Protein AF-A0AAW2VB09-F1 (afdb_monomer_lite)

Organism: Sesamum radiatum (NCBI:txid300843)

Radius of gyration: 14.33 Å; chains: 1; bounding box: 37×26×30 Å

Secondary structure (DSSP, 8-state):
---HHHHHHHHHT---TT--HHHHHHHHHHTTPPPPHHHHHHHHHHHHHTT-HHHHHHHHHHHHTTTTT----HHHHHHHHHHHHHHH-HHHHHHHHHHS-GGGS-TTGGG--

Foldseek 3Di:
DDALVVLLVVQVPPPPPPDASLVSVVVCVVVVDDDDPVSLVVSLVVCVVVVVLRNSLVSVVNLVVVCVRHPQALVNLVSNLVSCCSPVNNVRSVVVLVPDDVVSVPDPVVPDD

Structure (mmCIF, N/CA/C/O backbone):
data_AF-A0AAW2VB09-F1
#
_entry.id   AF-A0AAW2VB09-F1
#
loop_
_atom_site.group_PDB
_atom_site.id
_atom_site.type_symbol
_atom_site.label_atom_id
_atom_site.label_alt_id
_atom_site.label_comp_id
_atom_site.label_asym_id
_atom_site.label_entity_id
_atom_site.label_seq_id
_atom_site.pdbx_PDB_ins_code
_atom_site.Cartn_x
_atom_site.Cartn_y
_atom_site.Cartn_z
_atom_site.occupancy
_atom_site.B_iso_or_equiv
_atom_site.auth_seq_id
_atom_site.auth_comp_id
_atom_site.auth_asym_id
_atom_site.auth_atom_id
_atom_site.pdbx_PDB_model_num
ATOM 1 N N . MET A 1 1 ? -14.821 -1.155 16.079 1.00 51.03 1 MET A N 1
ATOM 2 C CA . MET A 1 1 ? -13.775 -1.453 15.078 1.00 51.03 1 MET A CA 1
ATOM 3 C C . MET A 1 1 ? -14.424 -1.347 13.710 1.00 51.03 1 MET A C 1
ATOM 5 O O . MET A 1 1 ? -15.483 -1.947 13.524 1.00 51.03 1 MET A O 1
ATOM 9 N N . LEU A 1 2 ? -13.897 -0.513 12.814 1.00 59.50 2 LEU A N 1
ATOM 10 C CA . LEU A 1 2 ? -14.442 -0.439 11.463 1.00 59.50 2 LEU A CA 1
ATOM 11 C C . LEU A 1 2 ? -14.239 -1.802 10.780 1.00 59.50 2 LEU A C 1
ATOM 13 O O . LEU A 1 2 ? -13.364 -2.576 11.155 1.00 59.50 2 LEU A O 1
ATOM 17 N N . LYS A 1 3 ? -15.088 -2.158 9.818 1.00 82.50 3 LYS A N 1
ATOM 18 C CA . LYS A 1 3 ? -14.836 -3.343 8.992 1.00 82.50 3 LYS A CA 1
ATOM 19 C C . LYS A 1 3 ? -14.125 -2.857 7.740 1.00 82.50 3 LYS A C 1
ATOM 21 O O . LYS A 1 3 ? -14.686 -2.033 7.024 1.00 82.50 3 LYS A O 1
ATOM 26 N N . TRP A 1 4 ? -12.939 -3.388 7.451 1.00 85.25 4 TRP A N 1
ATOM 27 C CA . TRP A 1 4 ? -12.172 -3.114 6.226 1.00 85.25 4 TRP A CA 1
ATOM 28 C C . TRP A 1 4 ? -13.030 -3.170 4.943 1.00 85.25 4 TRP A C 1
ATOM 30 O O . TRP A 1 4 ? -12.798 -2.403 4.013 1.00 85.25 4 TRP A O 1
ATOM 40 N N . ASN A 1 5 ? -14.084 -3.999 4.928 1.00 87.50 5 ASN A N 1
ATOM 41 C CA . ASN A 1 5 ? -15.100 -4.060 3.870 1.00 87.50 5 ASN A CA 1
ATOM 42 C C . ASN A 1 5 ? -15.739 -2.701 3.554 1.00 87.50 5 ASN A C 1
ATOM 44 O O . ASN A 1 5 ? -15.994 -2.405 2.392 1.00 87.50 5 ASN A O 1
ATOM 48 N N . ALA A 1 6 ? -16.028 -1.886 4.571 1.00 88.38 6 ALA A N 1
ATOM 49 C CA . ALA A 1 6 ? -16.652 -0.578 4.394 1.00 88.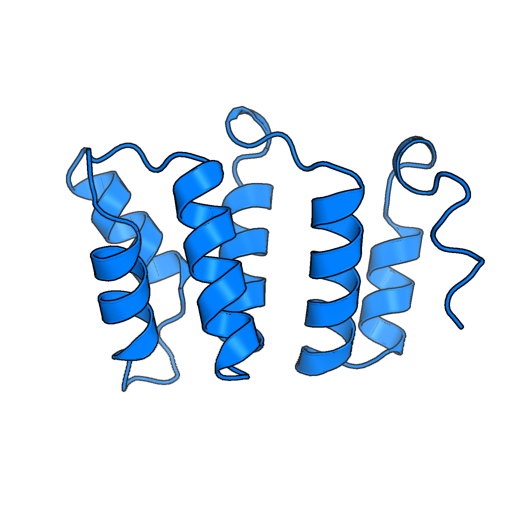38 6 ALA A CA 1
ATOM 50 C C . ALA A 1 6 ? -15.688 0.412 3.726 1.00 88.38 6 ALA A C 1
ATOM 52 O O . ALA A 1 6 ? -16.095 1.147 2.831 1.00 88.38 6 ALA A O 1
ATOM 53 N N . ILE A 1 7 ? -14.408 0.376 4.111 1.00 88.12 7 ILE A N 1
ATOM 54 C CA . ILE A 1 7 ? -13.344 1.197 3.512 1.00 88.12 7 ILE A CA 1
ATOM 55 C C . ILE A 1 7 ? -13.140 0.785 2.060 1.00 88.12 7 ILE A C 1
ATOM 57 O O . ILE A 1 7 ? -13.182 1.624 1.166 1.00 88.12 7 ILE A O 1
ATOM 61 N N . TYR A 1 8 ? -12.988 -0.521 1.823 1.00 88.19 8 TYR A N 1
ATOM 62 C CA . TYR A 1 8 ? -12.879 -1.075 0.481 1.00 88.19 8 TYR A CA 1
ATOM 63 C C . TYR A 1 8 ? -14.068 -0.650 -0.385 1.00 88.19 8 TYR A C 1
ATOM 65 O O . TYR A 1 8 ? -13.860 -0.169 -1.493 1.00 88.19 8 TYR A O 1
ATOM 73 N N . LYS A 1 9 ? -15.300 -0.754 0.134 1.00 88.00 9 LYS A N 1
ATOM 74 C CA . LYS A 1 9 ? -16.511 -0.352 -0.588 1.00 88.00 9 LYS A CA 1
ATOM 75 C C . LYS A 1 9 ? -16.475 1.136 -0.946 1.00 88.00 9 LYS A C 1
ATOM 77 O O . LYS A 1 9 ? -16.630 1.442 -2.124 1.00 88.00 9 LYS A O 1
ATOM 82 N N . LYS A 1 10 ? -16.191 2.025 0.020 1.00 88.31 10 LYS A N 1
ATOM 83 C CA . LYS A 1 10 ? -16.057 3.476 -0.219 1.00 88.31 10 LYS A CA 1
ATOM 84 C C . LYS A 1 10 ? -15.018 3.771 -1.312 1.00 88.31 10 LYS A C 1
ATOM 86 O O . LYS A 1 10 ? -15.338 4.478 -2.255 1.00 88.31 10 LYS A O 1
ATOM 91 N N . ILE A 1 11 ? -13.823 3.174 -1.240 1.00 86.94 11 ILE A N 1
ATOM 92 C CA . ILE A 1 11 ? -12.759 3.371 -2.245 1.00 86.94 11 ILE A CA 1
ATOM 93 C C . ILE A 1 11 ? -13.167 2.803 -3.613 1.00 86.94 11 ILE A C 1
ATOM 95 O O . ILE A 1 11 ? -12.966 3.441 -4.640 1.00 86.94 11 ILE A O 1
ATOM 99 N N . SER A 1 12 ? -13.760 1.608 -3.648 1.00 82.56 12 SER A N 1
ATOM 100 C CA . SER A 1 12 ? -14.140 0.933 -4.897 1.00 82.56 12 SER A CA 1
ATOM 101 C C . SER A 1 12 ? -15.280 1.623 -5.653 1.00 82.56 12 SER A C 1
ATOM 103 O O . SER A 1 12 ? -15.398 1.434 -6.861 1.00 82.56 12 SER A O 1
ATOM 105 N N . MET A 1 13 ? -16.102 2.396 -4.937 1.00 83.25 13 MET A N 1
ATOM 106 C CA . MET A 1 13 ? -17.243 3.152 -5.458 1.00 83.25 13 MET A CA 1
ATOM 107 C C . MET A 1 13 ? -16.889 4.607 -5.792 1.00 83.25 13 MET A C 1
ATOM 109 O O . MET A 1 13 ? -17.783 5.387 -6.099 1.00 83.25 13 MET A O 1
ATOM 113 N N . LEU A 1 14 ? -15.610 4.995 -5.734 1.00 81.25 14 LEU A N 1
ATOM 114 C CA . LEU A 1 14 ? -15.182 6.309 -6.207 1.00 81.25 14 LEU A CA 1
ATOM 115 C C . LEU A 1 14 ? -15.364 6.387 -7.728 1.00 81.25 14 LEU A C 1
ATOM 117 O O . LEU A 1 14 ? -14.538 5.897 -8.498 1.00 81.25 14 LEU A O 1
ATOM 121 N N . GLU A 1 15 ? -16.467 7.002 -8.148 1.00 66.38 15 GLU A N 1
ATOM 122 C CA . GLU A 1 15 ? -16.771 7.282 -9.557 1.00 66.38 15 GLU A CA 1
ATOM 123 C C . GLU A 1 15 ? -15.971 8.475 -10.083 1.00 66.38 15 GLU A C 1
ATOM 125 O O . GLU A 1 15 ? -15.683 8.556 -11.274 1.00 66.38 15 GLU A O 1
ATOM 130 N N . ASN A 1 16 ? -15.569 9.387 -9.191 1.00 70.25 16 ASN A N 1
ATOM 131 C CA . ASN A 1 16 ? -14.761 10.537 -9.558 1.00 70.25 16 ASN A CA 1
ATOM 132 C C . ASN A 1 16 ? -13.281 10.128 -9.684 1.00 70.25 16 ASN A C 1
ATOM 134 O O . ASN A 1 16 ? -12.647 9.846 -8.662 1.00 70.25 16 ASN A O 1
ATOM 138 N N . PRO A 1 17 ? -12.691 10.139 -10.894 1.00 61.03 17 PRO A N 1
ATOM 139 C CA . PRO A 1 17 ? -11.292 9.766 -11.095 1.00 61.03 17 PRO A CA 1
ATOM 140 C C . PRO A 1 17 ? -10.309 10.678 -10.343 1.00 61.03 17 PRO A C 1
ATOM 142 O O . PRO A 1 17 ? -9.207 10.228 -10.022 1.00 61.03 17 PRO A O 1
ATOM 145 N N . ASN A 1 18 ? -10.720 11.905 -9.993 1.00 64.50 18 ASN A N 1
ATOM 146 C CA . ASN A 1 18 ? -9.905 12.866 -9.246 1.00 64.50 18 ASN A CA 1
ATOM 147 C C . ASN A 1 18 ? -9.883 12.599 -7.734 1.00 64.50 18 ASN A C 1
ATOM 149 O O . ASN A 1 18 ? -9.037 13.159 -7.040 1.00 64.50 18 ASN A O 1
ATOM 153 N N . MET A 1 19 ? -10.779 11.756 -7.206 1.00 75.12 19 MET A N 1
ATOM 154 C CA . MET A 1 19 ? -10.705 11.318 -5.812 1.00 75.12 19 MET A CA 1
ATOM 155 C C . MET A 1 19 ? -9.894 10.028 -5.703 1.00 75.12 19 MET A C 1
ATOM 157 O O . MET A 1 19 ? -10.169 9.034 -6.376 1.00 75.12 19 MET A O 1
ATOM 161 N N . GLY A 1 20 ? -8.872 10.065 -4.849 1.00 86.81 20 GLY A N 1
ATOM 162 C CA . GLY A 1 20 ? -8.019 8.925 -4.532 1.00 86.81 20 GLY A CA 1
ATOM 163 C C . GLY A 1 20 ? -8.392 8.269 -3.205 1.00 86.81 20 GLY A C 1
ATOM 164 O O . GLY A 1 20 ? -9.153 8.808 -2.397 1.00 86.81 20 GLY A O 1
ATOM 165 N N . SER A 1 21 ? -7.793 7.115 -2.938 1.00 90.00 21 SER A N 1
ATOM 166 C CA . SER A 1 21 ? -7.956 6.364 -1.688 1.00 90.00 21 SER A CA 1
ATOM 167 C C . SER A 1 21 ? -7.604 7.212 -0.469 1.00 90.00 21 SER A C 1
ATOM 169 O O . SER A 1 21 ? -8.267 7.113 0.559 1.00 90.00 21 SER A O 1
ATOM 171 N N . ALA A 1 22 ? -6.606 8.091 -0.596 1.00 91.06 22 ALA A N 1
ATOM 172 C CA . ALA A 1 22 ? -6.181 8.996 0.466 1.00 91.06 22 ALA A CA 1
ATOM 173 C C . ALA A 1 22 ? -7.318 9.896 0.983 1.00 91.06 22 ALA A C 1
ATOM 175 O O . ALA A 1 22 ? -7.420 10.094 2.191 1.00 91.06 22 ALA A O 1
ATOM 176 N N . SER A 1 23 ? -8.199 10.390 0.104 1.00 90.56 23 SER A N 1
ATOM 177 C CA . SER A 1 23 ? -9.339 11.233 0.492 1.00 90.56 23 SER A CA 1
ATOM 178 C C . SER A 1 23 ? -10.315 10.472 1.389 1.00 90.56 23 SER A C 1
ATOM 180 O O . SER A 1 23 ? -10.682 10.964 2.452 1.00 90.56 23 SER A O 1
ATOM 182 N N . VAL A 1 24 ? -10.660 9.236 1.011 1.00 91.38 24 VAL A N 1
ATOM 183 C CA . VAL A 1 24 ? -11.548 8.366 1.801 1.00 91.38 24 VAL A CA 1
ATOM 184 C C . VAL A 1 24 ? -10.916 8.007 3.143 1.00 91.38 24 VAL A C 1
ATOM 186 O O . VAL A 1 24 ? -11.592 8.006 4.168 1.00 91.38 24 VAL A O 1
ATOM 189 N N . LEU A 1 25 ? -9.620 7.694 3.157 1.00 92.12 25 LEU A N 1
ATOM 190 C CA . LEU A 1 25 ? -8.917 7.344 4.390 1.00 92.12 25 LEU A CA 1
ATOM 191 C C . LEU A 1 25 ? -8.815 8.544 5.347 1.00 92.12 25 LEU A C 1
ATOM 193 O O . LEU A 1 25 ? -9.021 8.372 6.545 1.00 92.12 25 LEU A O 1
ATOM 197 N N . ASN A 1 26 ? -8.576 9.752 4.825 1.00 91.69 26 ASN A N 1
ATOM 198 C CA . ASN A 1 26 ? -8.580 10.988 5.613 1.00 91.69 26 ASN A CA 1
ATOM 199 C C . ASN A 1 26 ? -9.972 11.310 6.177 1.00 91.69 26 ASN A C 1
ATOM 201 O O . ASN A 1 26 ? -10.077 11.687 7.337 1.00 91.69 26 ASN A O 1
ATOM 205 N N . GLU A 1 27 ? -11.041 11.135 5.395 1.00 90.50 27 GLU A N 1
ATOM 206 C CA . GLU A 1 27 ? -12.422 11.302 5.877 1.00 90.50 27 GLU A CA 1
ATOM 207 C C . GLU A 1 27 ? -12.708 10.360 7.052 1.00 90.50 27 GLU A C 1
ATOM 209 O O . GLU A 1 27 ? -13.198 10.788 8.094 1.00 90.50 27 GLU A O 1
ATOM 214 N N . VAL A 1 28 ? -12.334 9.084 6.921 1.00 88.62 28 VAL A N 1
ATOM 215 C CA . VAL A 1 28 ? -12.521 8.095 7.989 1.00 88.62 28 VAL A CA 1
ATOM 216 C C . VAL A 1 28 ? -11.722 8.461 9.245 1.00 88.62 28 VAL A C 1
ATOM 218 O O . VAL A 1 28 ? -12.237 8.313 10.353 1.00 88.62 28 VAL A O 1
ATOM 221 N N . GLU A 1 29 ? -10.497 8.962 9.098 1.00 87.56 29 GLU A N 1
ATOM 222 C CA . GLU A 1 29 ? -9.690 9.429 10.231 1.00 87.56 29 GLU A CA 1
ATOM 223 C C . GLU A 1 29 ? -10.304 10.674 10.899 1.00 87.56 29 GLU A C 1
ATOM 225 O O . GLU A 1 29 ? -10.400 10.722 12.126 1.00 87.56 29 GLU A O 1
ATOM 230 N N . ASN A 1 30 ? -10.817 11.625 10.109 1.00 89.00 30 ASN A N 1
ATOM 231 C CA . ASN A 1 30 ? -11.503 12.833 10.588 1.00 89.00 30 ASN A CA 1
ATOM 232 C C . ASN A 1 30 ? -12.812 12.525 11.333 1.00 89.00 30 ASN A C 1
ATOM 234 O O . ASN A 1 30 ? -13.193 13.256 12.243 1.00 89.00 30 ASN A O 1
ATOM 238 N N . GLU A 1 31 ? -13.478 11.416 11.007 1.00 89.44 31 GLU A N 1
ATOM 239 C CA . GLU A 1 31 ? -14.607 10.875 11.778 1.00 89.44 31 GLU A CA 1
ATOM 240 C C . GLU A 1 31 ? -14.174 10.261 13.136 1.00 89.44 31 GLU A C 1
ATOM 242 O O . GLU A 1 31 ? -14.985 9.642 13.830 1.00 89.44 31 GLU A O 1
ATOM 247 N N . GLY A 1 32 ? -12.896 10.373 13.517 1.00 84.00 32 GLY A N 1
ATOM 248 C CA . GLY A 1 32 ? -12.333 9.857 14.768 1.00 84.00 32 GLY A CA 1
ATOM 249 C C . GLY A 1 32 ? -12.051 8.352 14.754 1.00 84.00 32 GLY A C 1
ATOM 250 O O . GLY A 1 32 ? -11.789 7.752 15.802 1.00 84.00 32 GLY A O 1
ATOM 251 N N . LYS A 1 33 ? -12.115 7.698 13.588 1.00 86.50 33 LYS A N 1
ATOM 252 C CA . LYS A 1 33 ? -11.907 6.248 13.475 1.00 86.50 33 LYS A CA 1
ATOM 253 C C . LYS A 1 33 ? -10.431 5.942 13.248 1.00 86.50 33 LYS A C 1
ATOM 255 O O . LYS A 1 33 ? -9.832 6.365 12.267 1.00 86.50 33 LYS A O 1
ATOM 260 N N . ARG A 1 34 ? -9.852 5.115 14.125 1.00 85.00 34 ARG A N 1
ATOM 261 C CA . ARG A 1 34 ? -8.484 4.606 13.945 1.00 85.00 34 ARG A CA 1
ATOM 262 C C . ARG A 1 34 ? -8.478 3.446 12.957 1.00 85.00 34 ARG A C 1
ATOM 264 O O . ARG A 1 34 ? -9.177 2.455 13.164 1.00 85.00 34 ARG A O 1
ATOM 271 N N . LEU A 1 35 ? -7.656 3.572 11.922 1.00 89.88 35 LEU A N 1
ATOM 272 C CA . LEU A 1 35 ? -7.431 2.540 10.917 1.00 89.88 35 LEU A CA 1
ATOM 273 C C . LEU A 1 35 ? -6.213 1.705 11.296 1.00 89.88 35 LEU A C 1
ATOM 275 O O . LEU A 1 35 ? -5.102 2.227 11.402 1.00 89.88 35 LEU A O 1
ATOM 279 N N . SER A 1 36 ? -6.399 0.404 11.501 1.00 91.88 36 SER A N 1
ATOM 280 C CA . SER A 1 36 ? -5.276 -0.495 11.757 1.00 91.88 36 SER A CA 1
ATOM 281 C C . SER A 1 36 ? -4.531 -0.835 10.466 1.00 91.88 36 SER A C 1
ATOM 283 O O . SER A 1 36 ? -5.116 -0.931 9.385 1.00 91.88 36 SER A O 1
ATOM 285 N N . LYS A 1 37 ? -3.230 -1.125 10.590 1.00 91.88 37 LYS A N 1
ATOM 286 C CA . LYS A 1 37 ? -2.425 -1.636 9.470 1.00 91.88 37 LYS A CA 1
ATOM 287 C C . LYS A 1 37 ? -3.067 -2.869 8.824 1.00 91.88 37 LYS A C 1
ATOM 289 O O . LYS A 1 37 ? -3.075 -3.002 7.607 1.00 91.88 37 LYS A O 1
ATOM 294 N N . TRP A 1 38 ? -3.628 -3.766 9.637 1.00 91.81 38 TRP A N 1
ATOM 295 C CA . TRP A 1 38 ? -4.264 -4.986 9.144 1.00 91.81 38 TRP A CA 1
ATOM 296 C C . TRP A 1 38 ? -5.471 -4.689 8.244 1.00 91.81 38 TRP A C 1
ATOM 298 O O . TRP A 1 38 ? -5.604 -5.304 7.185 1.00 91.81 38 TRP A O 1
ATOM 308 N N . GLU A 1 39 ? -6.319 -3.725 8.618 1.00 93.00 39 GLU A N 1
ATOM 309 C CA . GLU A 1 39 ? -7.456 -3.304 7.789 1.00 93.00 39 GLU A CA 1
ATOM 310 C C . GLU A 1 39 ? -6.988 -2.712 6.458 1.00 93.00 39 GLU A C 1
ATOM 312 O O . GLU A 1 39 ? -7.520 -3.074 5.409 1.00 93.00 39 GLU A O 1
ATOM 317 N N . LEU A 1 40 ? -5.957 -1.866 6.483 1.00 94.69 40 LEU A N 1
ATOM 318 C CA . LEU A 1 40 ? -5.387 -1.252 5.282 1.00 94.69 40 LEU A CA 1
ATOM 319 C C . LEU A 1 40 ? -4.770 -2.305 4.351 1.00 94.69 40 LEU A C 1
ATOM 321 O O . LEU A 1 40 ? -5.078 -2.333 3.160 1.00 94.69 40 LEU A O 1
ATOM 325 N N . CYS A 1 41 ? -3.993 -3.251 4.884 1.00 94.12 41 CYS A N 1
ATOM 326 C CA . CYS A 1 41 ? -3.448 -4.365 4.103 1.00 94.12 41 CYS A CA 1
ATOM 327 C C . CYS A 1 41 ? -4.558 -5.250 3.501 1.00 94.12 41 CYS A C 1
ATOM 329 O O . CYS A 1 41 ? -4.415 -5.742 2.378 1.00 94.12 41 CYS A O 1
ATOM 331 N N . ARG A 1 42 ? -5.681 -5.450 4.210 1.00 94.25 42 ARG A N 1
ATOM 332 C CA . ARG A 1 42 ? -6.857 -6.161 3.674 1.00 94.25 42 ARG A CA 1
ATOM 333 C C . ARG A 1 42 ? -7.507 -5.403 2.521 1.00 94.25 42 ARG A C 1
ATOM 335 O O . ARG A 1 42 ? -7.790 -6.019 1.495 1.00 94.25 42 ARG A O 1
ATOM 342 N N . VAL A 1 43 ? -7.681 -4.090 2.660 1.00 94.56 43 VAL A N 1
ATOM 343 C CA . VAL A 1 43 ? -8.181 -3.216 1.587 1.00 94.56 43 VAL A CA 1
ATOM 344 C C . VAL A 1 43 ? -7.273 -3.304 0.361 1.00 94.56 43 VAL A C 1
ATOM 346 O O . VAL A 1 43 ? -7.765 -3.563 -0.736 1.00 94.56 43 VAL A O 1
ATOM 349 N N . VAL A 1 44 ? -5.952 -3.190 0.536 1.00 95.69 44 VAL A N 1
ATOM 350 C CA . VAL A 1 44 ? -4.988 -3.322 -0.569 1.00 95.69 44 VAL A CA 1
ATOM 351 C C . VAL A 1 44 ? -5.093 -4.685 -1.251 1.00 95.69 44 VAL A C 1
ATOM 353 O O . VAL A 1 44 ? -5.081 -4.757 -2.481 1.00 95.69 44 VAL A O 1
ATOM 356 N N . LYS A 1 45 ? -5.224 -5.772 -0.482 1.00 94.75 45 LYS A N 1
ATOM 357 C CA . LYS A 1 45 ? -5.367 -7.121 -1.042 1.00 94.75 45 LYS A CA 1
ATOM 358 C C . LYS A 1 45 ? -6.581 -7.228 -1.968 1.00 94.75 45 LYS A C 1
ATOM 360 O O . LYS A 1 45 ? -6.438 -7.738 -3.079 1.00 94.75 45 LYS A O 1
ATOM 365 N N . GLU A 1 46 ? -7.741 -6.727 -1.549 1.00 94.94 46 GLU A N 1
ATOM 366 C CA . GLU A 1 46 ? -8.935 -6.763 -2.401 1.00 94.94 46 GLU A CA 1
ATOM 367 C C . GLU A 1 46 ? -8.824 -5.803 -3.591 1.00 94.94 46 GLU A C 1
ATOM 369 O O . GLU A 1 46 ? -9.137 -6.195 -4.712 1.00 94.94 46 GLU A O 1
ATOM 374 N N . LEU A 1 47 ? -8.285 -4.592 -3.415 1.00 94.44 47 LEU A N 1
ATOM 375 C CA . LEU A 1 47 ? -8.051 -3.675 -4.540 1.00 94.44 47 LEU A CA 1
ATOM 376 C C . LEU A 1 47 ? -7.150 -4.314 -5.610 1.00 94.44 47 LEU A C 1
ATOM 378 O O . LEU A 1 47 ? -7.456 -4.241 -6.801 1.00 94.44 47 LEU A O 1
ATOM 382 N N . ARG A 1 48 ? -6.087 -5.020 -5.202 1.00 94.62 48 ARG A N 1
ATOM 383 C CA . ARG A 1 48 ? -5.217 -5.778 -6.119 1.00 94.62 48 ARG A CA 1
ATOM 384 C C . ARG A 1 48 ? -5.963 -6.903 -6.830 1.00 94.62 48 ARG A C 1
ATOM 386 O O . ARG A 1 48 ? -5.785 -7.063 -8.036 1.00 94.62 48 ARG A O 1
ATOM 393 N N . LYS A 1 49 ? -6.815 -7.649 -6.117 1.00 94.12 49 LYS A N 1
ATOM 394 C CA . LYS A 1 49 ? -7.637 -8.730 -6.691 1.00 94.12 49 LYS A CA 1
ATOM 395 C C . LYS A 1 49 ? -8.527 -8.225 -7.830 1.00 94.12 49 LYS A C 1
ATOM 397 O O . LYS A 1 49 ? -8.639 -8.891 -8.854 1.00 94.12 49 LYS A O 1
ATOM 402 N N . PHE A 1 50 ? -9.090 -7.027 -7.686 1.00 91.75 50 PHE A N 1
ATOM 403 C CA . PHE A 1 50 ? -9.921 -6.382 -8.709 1.00 91.75 50 PHE A CA 1
ATOM 404 C C . PHE A 1 50 ? -9.140 -5.445 -9.643 1.00 91.75 50 PHE A C 1
ATOM 406 O O . PHE A 1 50 ? -9.736 -4.608 -10.319 1.00 91.75 50 PHE A O 1
ATOM 413 N N . ARG A 1 51 ? -7.805 -5.571 -9.696 1.00 92.12 51 ARG A N 1
ATOM 414 C CA . ARG A 1 51 ? -6.904 -4.788 -10.564 1.00 92.12 51 ARG A CA 1
ATOM 415 C C . ARG A 1 51 ? -7.006 -3.266 -10.389 1.00 92.12 51 ARG A C 1
ATOM 417 O O . ARG A 1 51 ? -6.614 -2.499 -11.264 1.00 92.12 51 ARG A O 1
ATOM 424 N N . ARG A 1 52 ? -7.481 -2.805 -9.232 1.00 92.50 52 ARG A N 1
ATOM 425 C CA . ARG A 1 52 ? -7.544 -1.392 -8.833 1.00 92.50 52 ARG A CA 1
ATOM 426 C C . ARG A 1 52 ? -6.176 -0.931 -8.309 1.00 92.50 52 ARG A C 1
ATOM 428 O O . ARG A 1 52 ? -6.054 -0.483 -7.172 1.00 92.50 52 ARG A O 1
ATOM 435 N N . TYR A 1 53 ? -5.132 -1.081 -9.129 1.00 94.31 53 TYR A N 1
ATOM 436 C CA . TYR A 1 53 ? -3.736 -0.906 -8.703 1.00 94.31 53 TYR A CA 1
ATOM 437 C C . TYR A 1 53 ? -3.404 0.523 -8.270 1.00 94.31 53 TYR A C 1
ATOM 439 O O . TYR A 1 53 ? -2.721 0.686 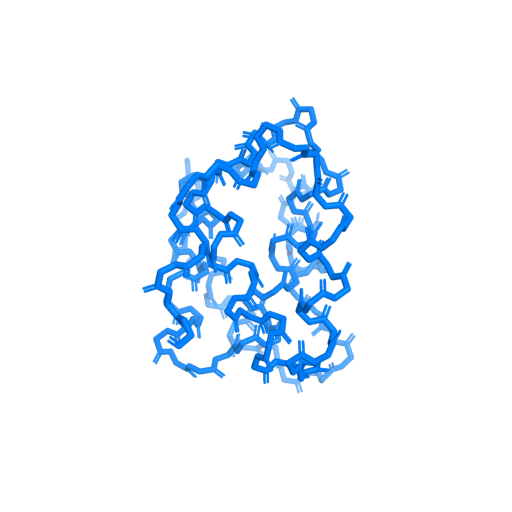-7.267 1.00 94.31 53 TYR A O 1
ATOM 447 N N . ARG A 1 54 ? -3.942 1.542 -8.959 1.00 93.62 54 ARG A N 1
ATOM 448 C CA . ARG A 1 54 ? -3.771 2.954 -8.567 1.00 93.62 54 ARG A CA 1
ATOM 449 C C . ARG A 1 54 ? -4.252 3.194 -7.137 1.00 93.62 54 ARG A C 1
ATOM 451 O O . ARG A 1 54 ? -3.497 3.665 -6.302 1.00 93.62 54 ARG A O 1
ATOM 458 N N . PHE A 1 55 ? -5.480 2.777 -6.839 1.00 94.00 55 PHE A N 1
ATOM 459 C CA . PHE A 1 55 ? -6.052 2.915 -5.503 1.00 94.00 55 PHE A CA 1
ATOM 460 C C . PHE A 1 55 ? -5.264 2.112 -4.460 1.00 94.00 55 PHE A C 1
ATOM 462 O O . PHE A 1 55 ? -4.988 2.600 -3.371 1.00 94.00 55 PHE A O 1
ATOM 469 N N . ALA A 1 56 ? -4.838 0.892 -4.799 1.00 95.56 56 ALA A N 1
ATOM 470 C CA . ALA A 1 56 ? -3.994 0.091 -3.915 1.00 95.56 56 ALA A CA 1
ATOM 471 C C . ALA A 1 56 ? -2.656 0.780 -3.586 1.00 95.56 56 ALA A C 1
ATOM 473 O O . ALA A 1 56 ? -2.196 0.691 -2.448 1.00 95.56 56 ALA A O 1
ATOM 474 N N . LEU A 1 57 ? -2.043 1.454 -4.564 1.00 95.75 57 LEU A N 1
ATOM 475 C CA . LEU A 1 57 ? -0.809 2.213 -4.376 1.00 95.75 57 LEU A CA 1
ATOM 476 C C . LEU A 1 57 ? -1.037 3.428 -3.472 1.00 95.75 57 LEU A C 1
ATOM 478 O O . LEU A 1 57 ? -0.312 3.592 -2.496 1.00 95.75 57 LEU A O 1
ATOM 482 N N . GLU A 1 58 ? -2.095 4.199 -3.717 1.00 95.50 58 GLU A N 1
ATOM 483 C CA . GLU A 1 58 ? -2.449 5.373 -2.907 1.00 95.50 58 GLU A CA 1
ATOM 484 C C . GLU A 1 58 ? -2.682 5.025 -1.426 1.00 95.50 58 GLU A C 1
ATOM 486 O O . GLU A 1 58 ? -2.348 5.813 -0.544 1.00 95.50 58 GLU A O 1
ATOM 491 N N . VAL A 1 59 ? -3.220 3.836 -1.116 1.00 95.69 59 VAL A N 1
ATOM 492 C CA . VAL A 1 59 ? -3.341 3.362 0.279 1.00 95.69 59 VAL A CA 1
ATOM 493 C C . VAL A 1 59 ? -1.959 3.179 0.920 1.00 95.69 59 VAL A C 1
ATOM 495 O O . VAL A 1 59 ? -1.770 3.517 2.089 1.00 95.69 59 VAL A O 1
ATOM 498 N N . TYR A 1 60 ? -0.981 2.658 0.176 1.00 95.31 60 TYR A N 1
ATOM 499 C CA . TYR A 1 60 ? 0.391 2.525 0.667 1.00 95.31 60 TYR A CA 1
ATOM 500 C C . TYR A 1 60 ? 1.106 3.870 0.791 1.00 95.31 60 TYR A C 1
ATOM 502 O O . TYR A 1 60 ? 1.784 4.087 1.791 1.00 95.31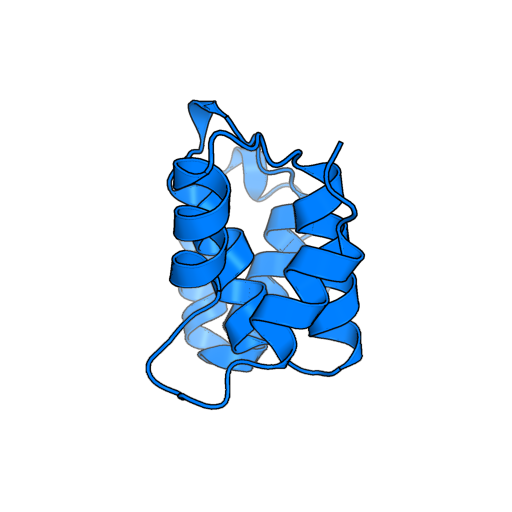 60 TYR A O 1
ATOM 510 N N . GLU A 1 61 ? 0.923 4.786 -0.157 1.00 94.06 61 GLU A N 1
ATOM 511 C CA . GLU A 1 61 ? 1.449 6.154 -0.061 1.00 94.06 61 GLU A CA 1
ATOM 512 C C . GLU A 1 61 ? 0.889 6.876 1.170 1.00 94.06 61 GLU A C 1
ATOM 514 O O . GLU A 1 61 ? 1.633 7.481 1.941 1.00 94.06 61 GLU A O 1
ATOM 519 N N . TRP A 1 62 ? -0.410 6.720 1.426 1.00 95.25 62 TRP A N 1
ATOM 520 C CA . TRP A 1 62 ? -1.075 7.260 2.609 1.00 95.25 62 TRP A CA 1
ATOM 521 C C . TRP A 1 62 ? -0.511 6.699 3.925 1.00 95.25 62 TRP A C 1
ATOM 523 O O . TRP A 1 62 ? -0.370 7.448 4.894 1.00 95.25 62 TRP A O 1
ATOM 533 N N . MET A 1 63 ? -0.156 5.407 3.963 1.00 94.12 63 MET A N 1
ATOM 534 C CA . MET A 1 63 ? 0.530 4.798 5.113 1.00 94.12 63 MET A CA 1
ATOM 535 C C . MET A 1 63 ? 1.978 5.281 5.247 1.00 94.12 63 MET A C 1
ATOM 537 O O . MET A 1 63 ? 2.415 5.559 6.360 1.00 94.12 63 MET A O 1
ATOM 541 N N . ASN A 1 64 ? 2.715 5.405 4.139 1.00 90.88 64 ASN A N 1
ATOM 542 C CA . ASN A 1 64 ? 4.103 5.878 4.134 1.00 90.88 64 ASN A CA 1
ATOM 543 C C . ASN A 1 64 ? 4.219 7.319 4.658 1.00 90.88 64 ASN A C 1
ATOM 545 O O . ASN A 1 64 ? 5.185 7.637 5.344 1.00 90.88 64 ASN A O 1
ATOM 549 N N . ASN A 1 65 ? 3.218 8.167 4.394 1.00 91.62 65 ASN A N 1
ATOM 550 C CA . ASN A 1 65 ? 3.135 9.533 4.931 1.00 91.62 65 ASN A CA 1
ATOM 551 C C . ASN A 1 65 ? 2.880 9.590 6.452 1.00 91.62 65 ASN A C 1
ATOM 553 O O . ASN A 1 65 ? 2.895 10.674 7.024 1.00 91.62 65 ASN A O 1
ATOM 557 N N . ARG A 1 66 ? 2.632 8.442 7.093 1.00 90.25 66 ARG A N 1
ATOM 558 C CA . ARG A 1 66 ? 2.390 8.262 8.535 1.00 90.25 66 ARG A CA 1
ATOM 559 C C . ARG A 1 66 ? 3.306 7.164 9.086 1.00 90.25 66 ARG A C 1
ATOM 561 O O . ARG A 1 66 ? 2.856 6.225 9.753 1.00 90.25 66 ARG A O 1
ATOM 568 N N . ALA A 1 67 ? 4.588 7.216 8.727 1.00 85.00 67 ALA A N 1
ATOM 569 C CA . ALA A 1 67 ? 5.566 6.169 9.028 1.00 85.00 67 ALA A CA 1
ATOM 570 C C . ALA A 1 67 ? 5.743 5.913 10.539 1.00 85.00 67 ALA A C 1
ATOM 572 O O . ALA A 1 67 ? 6.091 4.800 10.939 1.00 85.00 67 ALA A O 1
ATOM 573 N N . GLU A 1 68 ? 5.458 6.907 11.381 1.00 86.31 68 GLU A N 1
ATOM 574 C CA . GLU A 1 68 ? 5.441 6.807 12.843 1.00 86.31 68 GLU A CA 1
ATOM 575 C C . GLU A 1 68 ? 4.289 5.940 13.379 1.00 86.31 68 GLU A C 1
ATOM 577 O O . GLU A 1 68 ? 4.407 5.345 14.450 1.00 86.31 68 GLU A O 1
ATOM 582 N N . ILE A 1 69 ? 3.198 5.815 12.617 1.00 88.81 69 ILE A N 1
ATOM 583 C CA . ILE A 1 69 ? 2.022 5.001 12.958 1.00 88.81 69 ILE A CA 1
ATOM 584 C C . ILE A 1 69 ? 2.099 3.633 12.269 1.00 88.81 69 ILE A C 1
ATOM 586 O O . ILE A 1 69 ? 1.791 2.598 12.870 1.00 88.81 69 ILE A O 1
ATOM 590 N N . TYR A 1 70 ? 2.515 3.611 11.002 1.00 91.56 70 TYR A N 1
ATOM 591 C CA . TYR A 1 70 ? 2.496 2.421 10.158 1.00 91.56 70 TYR A CA 1
ATOM 592 C C . TYR A 1 70 ? 3.905 1.984 9.777 1.00 91.56 70 TYR A C 1
ATOM 594 O O . TYR A 1 70 ? 4.468 2.393 8.763 1.00 91.56 70 TYR A O 1
ATOM 602 N N . ARG A 1 71 ? 4.455 1.041 10.546 1.00 89.44 71 ARG A N 1
ATOM 603 C CA . ARG A 1 71 ? 5.728 0.407 10.195 1.00 89.44 71 ARG A CA 1
ATOM 604 C C . ARG A 1 71 ? 5.575 -0.460 8.944 1.00 89.44 71 ARG A C 1
ATOM 606 O O . ARG A 1 71 ? 4.945 -1.521 8.991 1.00 89.44 71 ARG A O 1
ATOM 613 N N . ILE A 1 72 ? 6.184 -0.040 7.842 1.00 88.81 72 ILE A N 1
ATOM 614 C CA . ILE A 1 72 ? 6.247 -0.788 6.581 1.00 88.81 72 ILE A CA 1
ATOM 615 C C . ILE A 1 72 ? 7.242 -1.944 6.715 1.00 88.81 72 ILE A C 1
ATOM 617 O O . ILE A 1 72 ? 8.338 -1.782 7.249 1.00 88.81 72 ILE A O 1
ATOM 621 N N . THR A 1 73 ? 6.835 -3.137 6.282 1.00 88.75 73 THR A N 1
ATOM 622 C CA . THR A 1 73 ? 7.691 -4.335 6.276 1.00 88.75 73 THR A CA 1
ATOM 623 C C . THR A 1 73 ? 8.292 -4.570 4.896 1.00 88.75 73 THR A C 1
ATOM 625 O O . THR A 1 73 ? 7.793 -4.053 3.904 1.00 88.75 73 THR A O 1
ATOM 628 N N . THR A 1 74 ? 9.305 -5.429 4.801 1.00 86.31 74 THR A N 1
ATOM 629 C CA . THR A 1 74 ? 9.867 -5.863 3.510 1.00 86.31 74 THR A CA 1
ATOM 630 C C . THR A 1 74 ? 8.814 -6.484 2.584 1.00 86.31 74 THR A C 1
ATOM 632 O O . THR A 1 74 ? 8.823 -6.231 1.382 1.00 86.31 74 THR A O 1
ATOM 635 N N . SER A 1 75 ? 7.847 -7.228 3.133 1.00 89.31 75 SER A N 1
ATOM 636 C CA . SER A 1 75 ? 6.706 -7.755 2.369 1.00 89.31 75 SER A CA 1
ATOM 637 C C . SER A 1 75 ? 5.806 -6.646 1.818 1.00 89.31 75 SER A C 1
ATOM 639 O O . SER A 1 75 ? 5.343 -6.741 0.684 1.00 89.31 75 SER A O 1
ATOM 641 N N . ASP A 1 76 ? 5.568 -5.586 2.597 1.00 91.69 76 ASP A N 1
ATOM 642 C CA . ASP A 1 76 ? 4.816 -4.415 2.131 1.00 91.69 76 ASP A CA 1
ATOM 643 C C . ASP A 1 76 ? 5.571 -3.696 1.012 1.00 91.69 76 ASP A C 1
ATOM 645 O O . ASP A 1 76 ? 4.979 -3.350 -0.006 1.00 91.69 76 ASP A O 1
ATOM 649 N N . THR A 1 77 ? 6.884 -3.526 1.169 1.00 90.94 77 THR A N 1
ATOM 650 C CA . THR A 1 77 ? 7.758 -2.906 0.168 1.00 90.94 77 THR A CA 1
ATOM 651 C C . THR A 1 77 ? 7.743 -3.671 -1.155 1.00 90.94 77 THR A C 1
ATOM 653 O O . THR A 1 77 ? 7.633 -3.051 -2.210 1.00 90.94 77 THR A O 1
ATOM 656 N N . ALA A 1 78 ? 7.769 -5.006 -1.125 1.00 91.31 78 ALA A N 1
ATOM 657 C CA . ALA A 1 78 ? 7.647 -5.821 -2.335 1.00 91.31 78 ALA A CA 1
ATOM 658 C C . ALA A 1 78 ? 6.292 -5.615 -3.040 1.00 91.31 78 ALA A C 1
ATOM 660 O O . ALA A 1 78 ? 6.229 -5.539 -4.267 1.00 91.31 78 ALA A O 1
ATOM 661 N N . ILE A 1 79 ? 5.203 -5.472 -2.275 1.00 94.06 79 ILE A N 1
ATOM 662 C CA . ILE A 1 79 ? 3.879 -5.173 -2.838 1.00 94.06 79 ILE A CA 1
ATOM 663 C C . ILE A 1 79 ? 3.843 -3.755 -3.422 1.00 94.06 79 ILE A C 1
ATOM 665 O O . ILE A 1 79 ? 3.298 -3.572 -4.508 1.00 94.06 79 ILE A O 1
ATOM 669 N N . GLN A 1 80 ? 4.416 -2.764 -2.735 1.00 94.62 80 GLN A N 1
ATOM 670 C CA . GLN A 1 80 ? 4.521 -1.395 -3.247 1.00 94.62 80 GLN A CA 1
ATOM 671 C C . GLN A 1 80 ? 5.301 -1.354 -4.562 1.00 94.62 80 GLN A C 1
ATOM 673 O O . GLN A 1 80 ? 4.855 -0.707 -5.502 1.00 94.62 80 GLN A O 1
ATOM 678 N N . LEU A 1 81 ? 6.400 -2.104 -4.667 1.00 94.88 81 LEU A N 1
ATOM 679 C CA . LEU A 1 81 ? 7.195 -2.192 -5.890 1.00 94.88 81 LEU A CA 1
ATOM 680 C C . LEU A 1 81 ? 6.380 -2.755 -7.069 1.00 94.88 81 LEU A C 1
ATOM 682 O O . LEU A 1 81 ? 6.358 -2.151 -8.141 1.00 94.88 81 LEU A O 1
ATOM 686 N N . ASP A 1 82 ? 5.651 -3.857 -6.850 1.00 95.75 82 ASP A N 1
ATOM 687 C CA . ASP A 1 82 ? 4.723 -4.450 -7.832 1.00 95.75 82 ASP A CA 1
ATOM 688 C C . ASP A 1 82 ? 3.633 -3.453 -8.266 1.00 95.75 82 ASP A C 1
ATOM 690 O O . ASP A 1 82 ? 3.313 -3.329 -9.449 1.00 95.75 82 ASP A O 1
ATOM 694 N N . LEU A 1 83 ? 3.068 -2.712 -7.311 1.00 97.12 83 LEU A N 1
ATOM 695 C CA . LEU A 1 83 ? 2.051 -1.697 -7.578 1.00 97.12 83 LEU A CA 1
ATOM 696 C C . LEU A 1 83 ? 2.606 -0.519 -8.386 1.00 97.12 83 LEU A C 1
ATOM 698 O O . LEU A 1 83 ? 1.980 -0.116 -9.364 1.00 97.12 83 LEU A O 1
ATOM 702 N N . ILE A 1 84 ? 3.784 -0.003 -8.031 1.00 96.56 84 ILE A N 1
ATOM 703 C CA . ILE A 1 84 ? 4.443 1.086 -8.764 1.00 96.56 84 ILE A CA 1
ATOM 704 C C . ILE A 1 84 ? 4.754 0.642 -10.191 1.00 96.56 84 ILE A C 1
ATOM 706 O O . ILE A 1 84 ? 4.461 1.384 -11.125 1.00 96.56 84 ILE A O 1
ATOM 710 N N . ALA A 1 85 ? 5.269 -0.576 -10.386 1.00 96.19 85 ALA A N 1
ATOM 711 C CA . ALA A 1 85 ? 5.543 -1.102 -11.721 1.00 96.19 85 ALA A CA 1
ATOM 712 C C . ALA A 1 85 ? 4.271 -1.160 -12.585 1.00 96.19 85 ALA A C 1
ATOM 714 O O . ALA A 1 85 ? 4.298 -0.786 -13.756 1.00 96.19 85 ALA A O 1
ATOM 715 N N . LYS A 1 86 ? 3.139 -1.568 -11.996 1.00 95.25 86 LYS A N 1
ATOM 716 C CA . LYS A 1 86 ? 1.838 -1.661 -12.681 1.00 95.25 86 LYS A CA 1
ATOM 717 C C . LYS A 1 86 ? 1.181 -0.313 -12.973 1.00 95.25 86 LYS A C 1
ATOM 719 O O . LYS A 1 86 ? 0.416 -0.228 -13.929 1.00 95.25 86 LYS A O 1
ATOM 724 N N . VAL A 1 87 ? 1.415 0.706 -12.146 1.00 95.25 87 VAL A N 1
ATOM 725 C CA . VAL A 1 87 ? 0.756 2.022 -12.265 1.00 95.25 87 VAL A CA 1
ATOM 726 C C . VAL A 1 87 ? 1.627 3.032 -13.015 1.00 95.25 87 VAL A C 1
ATOM 728 O O . VAL A 1 87 ? 1.119 3.775 -13.850 1.00 95.25 87 VAL A O 1
ATOM 731 N N . HIS A 1 88 ? 2.931 3.051 -12.741 1.00 94.38 88 HIS A N 1
ATOM 732 C CA . HIS A 1 88 ? 3.883 4.054 -13.231 1.00 94.38 88 HIS A CA 1
ATOM 733 C C . HIS A 1 88 ? 5.015 3.467 -14.090 1.00 94.38 88 HIS A C 1
ATOM 735 O O . HIS A 1 88 ? 5.908 4.206 -14.511 1.00 94.38 88 HIS A O 1
ATOM 741 N N . GLY A 1 89 ? 5.003 2.156 -14.343 1.00 95.31 89 GLY A N 1
ATOM 742 C CA . GLY A 1 89 ? 6.004 1.463 -15.151 1.00 95.31 89 GLY A CA 1
ATOM 743 C C . GLY A 1 89 ? 7.240 1.003 -14.371 1.00 95.31 89 GLY A C 1
ATOM 744 O O . GLY A 1 89 ? 7.529 1.457 -13.261 1.00 95.31 89 GLY A O 1
ATOM 745 N N . ILE A 1 90 ? 7.993 0.090 -14.990 1.00 94.00 90 ILE A N 1
ATOM 746 C CA . ILE A 1 90 ? 9.156 -0.588 -14.393 1.00 94.00 90 ILE A CA 1
ATOM 747 C C . ILE A 1 90 ? 10.236 0.416 -13.975 1.00 94.00 90 ILE A C 1
ATOM 749 O O . ILE A 1 90 ? 10.714 0.357 -12.848 1.00 94.00 90 ILE A O 1
ATOM 753 N N . SER A 1 91 ? 10.548 1.407 -14.813 1.00 94.50 91 SER A N 1
ATOM 754 C CA . SER A 1 91 ? 11.571 2.413 -14.493 1.00 94.50 91 SER A CA 1
ATOM 755 C C . SER A 1 91 ? 11.237 3.239 -13.245 1.00 94.50 91 SER A C 1
ATOM 757 O O . SER A 1 91 ? 12.131 3.682 -12.525 1.00 94.50 91 SER A O 1
ATOM 759 N N . SER A 1 92 ? 9.950 3.457 -12.960 1.00 94.75 92 SER A N 1
ATOM 760 C CA . SER A 1 92 ? 9.513 4.121 -11.726 1.00 94.75 92 SER A CA 1
ATOM 761 C C . SER A 1 92 ? 9.699 3.211 -10.512 1.00 94.75 92 SER A C 1
ATOM 763 O O . SER A 1 92 ? 10.123 3.678 -9.454 1.00 94.75 9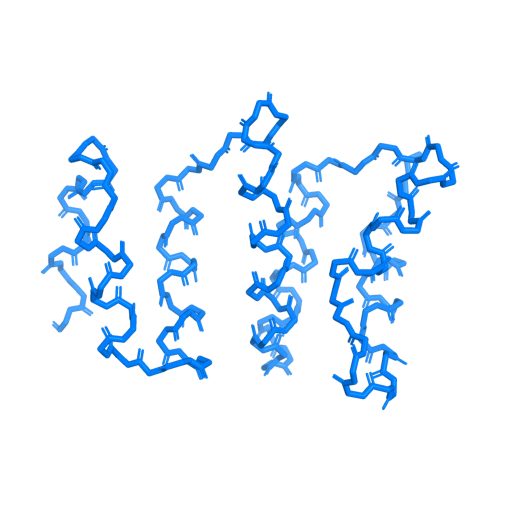2 SER A O 1
ATOM 765 N N . ALA A 1 93 ? 9.443 1.910 -10.671 1.00 92.44 93 ALA A N 1
ATOM 766 C CA . ALA A 1 93 ? 9.675 0.916 -9.629 1.00 92.44 93 ALA A CA 1
ATOM 767 C C . ALA A 1 93 ? 11.171 0.781 -9.306 1.00 92.44 93 ALA A C 1
ATOM 769 O O . ALA A 1 93 ? 11.542 0.812 -8.137 1.00 92.44 93 ALA A O 1
ATOM 770 N N . GLU A 1 94 ? 12.044 0.743 -10.312 1.00 90.56 94 GLU A N 1
ATOM 771 C CA . GLU A 1 94 ? 13.500 0.728 -10.115 1.00 90.56 94 GLU A CA 1
ATOM 772 C C . GLU A 1 94 ? 13.981 1.965 -9.352 1.00 90.56 94 GLU A C 1
ATOM 774 O O . GLU A 1 94 ? 14.703 1.847 -8.363 1.00 90.56 94 GLU A O 1
ATOM 779 N N . LYS A 1 95 ? 13.522 3.162 -9.743 1.00 92.12 95 LYS A N 1
ATOM 780 C CA . LYS A 1 95 ? 13.839 4.407 -9.022 1.00 92.12 95 LYS A CA 1
ATOM 781 C C . LYS A 1 95 ? 13.382 4.361 -7.567 1.00 92.12 95 LYS A C 1
ATOM 783 O O . LYS A 1 95 ? 14.094 4.855 -6.696 1.00 92.12 95 LYS A O 1
ATOM 788 N N . TYR A 1 96 ? 12.205 3.799 -7.302 1.00 88.44 96 TYR A N 1
ATOM 789 C CA . TYR A 1 96 ? 11.719 3.607 -5.939 1.00 88.44 96 TYR A CA 1
ATOM 790 C C . TYR A 1 96 ? 12.604 2.620 -5.166 1.00 88.44 96 TYR A C 1
ATOM 792 O O . TYR A 1 96 ? 13.042 2.940 -4.064 1.00 88.44 96 TYR A O 1
ATOM 800 N N . PHE A 1 97 ? 12.948 1.476 -5.764 1.00 87.44 97 PHE A N 1
ATOM 801 C CA . PHE A 1 97 ? 13.823 0.473 -5.155 1.00 87.44 97 PHE A CA 1
ATOM 802 C C . PHE A 1 97 ? 15.195 1.046 -4.778 1.00 87.44 97 PHE A C 1
ATOM 804 O O . PHE A 1 97 ? 15.680 0.819 -3.669 1.00 87.44 97 PHE A O 1
ATOM 811 N N . MET A 1 98 ? 15.798 1.854 -5.653 1.00 87.06 98 MET A N 1
ATOM 812 C CA . MET A 1 98 ? 17.103 2.473 -5.394 1.00 87.06 98 MET A CA 1
ATOM 813 C C . MET A 1 98 ? 17.084 3.439 -4.202 1.00 87.06 98 MET A C 1
ATOM 815 O O . MET A 1 98 ? 18.087 3.552 -3.497 1.00 87.06 98 MET A O 1
ATOM 819 N N . LYS A 1 99 ? 15.941 4.090 -3.941 1.00 86.12 99 LYS A N 1
ATOM 820 C CA . LYS A 1 99 ? 15.742 5.015 -2.811 1.00 86.12 99 LYS A CA 1
ATOM 821 C C . LYS A 1 99 ? 15.493 4.317 -1.473 1.00 86.12 99 LYS A C 1
ATOM 823 O O . LYS A 1 99 ? 15.502 4.988 -0.444 1.00 86.12 99 LYS A O 1
ATOM 828 N N . LEU A 1 100 ? 15.241 3.008 -1.463 1.00 81.50 100 LEU A N 1
ATOM 829 C CA . LEU A 1 100 ? 15.028 2.285 -0.214 1.00 81.50 100 LEU A CA 1
ATOM 830 C C . LEU A 1 100 ? 16.321 2.262 0.622 1.00 81.50 100 LEU A C 1
ATOM 832 O O . LEU A 1 100 ? 17.406 2.105 0.058 1.00 81.50 100 LEU A O 1
ATOM 836 N N . PRO A 1 101 ? 16.228 2.367 1.960 1.00 76.19 101 PRO A N 1
ATOM 837 C CA . PRO A 1 101 ? 17.341 2.068 2.852 1.00 76.19 101 PRO A CA 1
ATOM 838 C C . PRO A 1 101 ? 17.900 0.674 2.565 1.00 76.19 101 PRO A C 1
ATOM 840 O O . PRO A 1 101 ? 17.130 -0.261 2.339 1.00 76.19 101 PRO A O 1
ATOM 843 N N . ASP A 1 102 ? 19.218 0.501 2.641 1.00 70.00 102 ASP A N 1
ATOM 844 C CA . ASP A 1 102 ? 19.854 -0.782 2.307 1.00 70.00 102 ASP A CA 1
ATOM 845 C C . ASP A 1 102 ? 19.369 -1.939 3.198 1.00 70.00 102 ASP A C 1
ATOM 847 O O . ASP A 1 102 ? 19.252 -3.070 2.736 1.00 70.00 102 ASP A O 1
ATOM 851 N N . ALA A 1 103 ? 18.940 -1.645 4.431 1.00 66.00 103 ALA A N 1
ATOM 852 C CA . ALA A 1 103 ? 18.297 -2.608 5.330 1.00 66.00 103 ALA A CA 1
ATOM 853 C C . ALA A 1 103 ? 16.964 -3.182 4.797 1.00 66.00 103 ALA A C 1
ATOM 855 O O . ALA A 1 103 ? 16.530 -4.245 5.235 1.00 66.00 103 ALA A O 1
ATOM 856 N N . LEU A 1 104 ? 16.295 -2.489 3.867 1.00 61.12 104 LEU A N 1
ATOM 857 C CA . LEU A 1 104 ? 15.076 -2.950 3.190 1.00 61.12 104 LEU A CA 1
ATOM 858 C C . LEU A 1 104 ? 15.357 -3.581 1.819 1.00 61.12 104 LEU A C 1
ATOM 860 O O . LEU A 1 104 ? 14.463 -4.213 1.258 1.00 61.12 104 LEU A O 1
ATOM 864 N N . LYS A 1 105 ? 16.588 -3.467 1.302 1.00 63.31 105 LYS A N 1
ATOM 865 C CA . LYS A 1 105 ? 17.047 -4.122 0.062 1.00 63.31 105 LYS A CA 1
ATOM 866 C C . LYS A 1 105 ? 17.500 -5.569 0.282 1.00 63.31 105 LYS A C 1
ATOM 868 O O . LYS A 1 105 ? 18.147 -6.155 -0.584 1.00 63.31 105 LYS A O 1
ATOM 873 N N . ASP A 1 106 ? 17.176 -6.143 1.439 1.00 57.66 106 ASP A N 1
ATOM 874 C CA . ASP A 1 106 ? 17.654 -7.460 1.832 1.00 57.66 106 ASP A CA 1
ATOM 875 C C . ASP A 1 106 ? 17.253 -8.545 0.810 1.00 57.66 106 ASP A C 1
ATOM 877 O O . ASP A 1 106 ? 16.195 -8.469 0.177 1.00 57.66 106 ASP A O 1
ATOM 881 N N . LYS A 1 107 ? 18.141 -9.535 0.657 1.00 50.78 107 LYS A N 1
ATOM 882 C CA . LYS A 1 107 ? 18.413 -10.518 -0.424 1.00 50.78 107 LYS A CA 1
ATOM 883 C C . LYS A 1 107 ? 17.263 -11.182 -1.215 1.00 50.78 107 LYS A C 1
ATOM 885 O O . LYS A 1 107 ? 17.533 -12.032 -2.057 1.00 50.78 107 LYS A O 1
ATOM 890 N N . ARG A 1 108 ? 15.994 -10.834 -1.005 1.00 54.81 108 ARG A N 1
ATOM 891 C CA . ARG A 1 108 ? 14.830 -11.369 -1.738 1.00 54.81 108 ARG A CA 1
ATOM 892 C C . ARG A 1 108 ? 14.431 -10.568 -2.980 1.00 54.81 108 ARG A C 1
ATOM 894 O O . ARG A 1 108 ? 13.667 -11.089 -3.782 1.00 54.81 108 ARG A O 1
ATOM 901 N N . ILE A 1 109 ? 14.933 -9.342 -3.165 1.00 52.81 109 ILE A N 1
ATOM 902 C CA . ILE A 1 109 ? 14.537 -8.495 -4.312 1.00 52.81 109 ILE A CA 1
ATOM 903 C C . ILE A 1 109 ? 15.380 -8.778 -5.572 1.00 52.81 109 ILE A C 1
ATOM 905 O O . ILE A 1 109 ? 14.930 -8.534 -6.685 1.00 52.81 109 ILE A O 1
ATOM 909 N N . TYR A 1 110 ? 16.542 -9.418 -5.430 1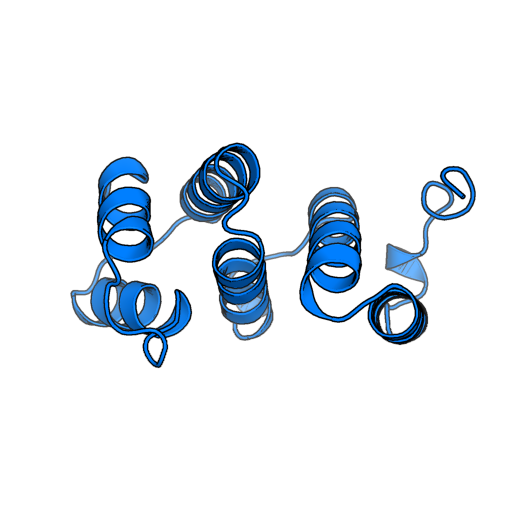.00 53.88 110 TYR A N 1
ATOM 910 C CA . TYR A 1 110 ? 17.376 -9.819 -6.570 1.00 53.88 110 TYR A CA 1
ATOM 911 C C . TYR A 1 110 ? 16.895 -11.085 -7.305 1.00 53.88 110 TYR A C 1
ATOM 913 O O . TYR A 1 110 ? 17.428 -11.402 -8.360 1.00 53.88 110 TYR A O 1
ATOM 921 N N . GLY A 1 111 ? 15.912 -11.820 -6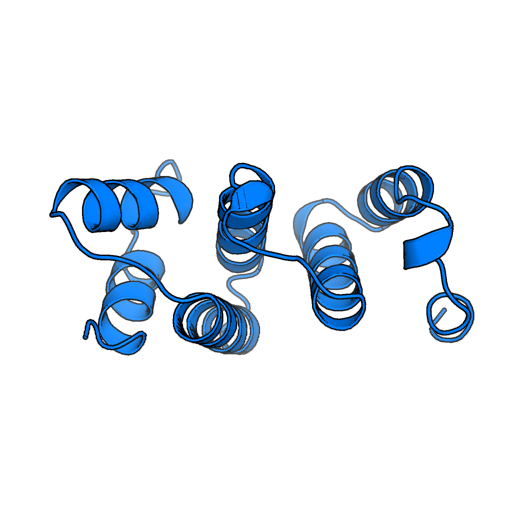.769 1.00 48.16 111 GLY A N 1
ATOM 922 C CA . GLY A 1 111 ? 15.529 -13.150 -7.267 1.00 48.16 111 GLY A CA 1
ATOM 923 C C . GLY A 1 111 ? 14.235 -13.229 -8.081 1.00 48.16 111 GLY A C 1
ATOM 924 O O . GLY A 1 111 ? 13.720 -14.330 -8.241 1.00 48.16 111 GLY A O 1
ATOM 925 N N . SER A 1 112 ? 13.656 -12.106 -8.520 1.00 48.91 112 SER A N 1
ATOM 926 C CA . SER A 1 112 ? 12.360 -12.115 -9.226 1.00 48.91 112 SER A CA 1
ATOM 927 C C . SER A 1 112 ? 12.315 -11.231 -10.478 1.00 48.91 112 SER A C 1
ATOM 929 O O . SER A 1 112 ? 11.235 -10.760 -10.842 1.00 48.91 112 SER A O 1
ATOM 931 N N . PHE A 1 113 ? 13.466 -11.023 -11.117 1.00 41.03 113 PHE A N 1
ATOM 932 C CA . PHE A 1 113 ? 13.532 -10.599 -12.516 1.00 41.03 113 PHE A CA 1
ATOM 933 C C . PHE A 1 113 ? 13.673 -11.819 -13.422 1.00 41.03 113 PHE A C 1
ATOM 935 O O . PHE A 1 113 ? 14.382 -12.764 -13.006 1.00 41.03 113 PHE A O 1
#

pLDDT: mean 85.49, std 13.08, range [41.03, 97.12]

Sequence (113 aa):
MLKWNAIYKKISMLENPNMGSASVLNEVENEGKRLSKWELCRVVKELRKFRRYRFALEVYEWMNNRAEIYRITTSDTAIQLDLIAKVHGISSAEKYFMKLPDALKDKRIYGSF